Protein AF-A0A660PIP8-F1 (afdb_monomer_lite)

pLDDT: mean 70.74, std 13.25, range [42.94, 92.31]

Radius of gyration: 17.4 Å; chains: 1; bounding box: 43×24×49 Å

Foldseek 3Di:
DVVVVLVVLLVVLLVVLLVVLVVLLVVLVVVCVVVVLCVPPPPVPDDDDDPVVSVVVSVVLSVQQGVVLSVQLSVVLVPDDDLPVSLVVSVVSVVVVCVVVVVLVVCVVVPVRDPVVSVSVVVSSVVSNVVSSVSSSVSSVD

Secondary structure (DSSP, 8-state):
-HHHHHHHHHHHHHHHHHHHHHHHHHHHHHHHHHHTGGGGS-GGGS----HHHHHHHHHHHHIIIIIHHHHHHHHHHHH---HHHHHHHHHHHHHHHTTHHHHHHHHHHHS---HHHHHHHHHHHHHHHHHHHHHHHHHHH-

Sequence (142 aa):
MALVFHSSLLIACLIIAGIYLFAISLIFYLIERKMHLSSQIPQEMIENFTFSWFIINFIMEFMFFVAIPAMAFGFFYVILPLDAIRAGMAVALTALILGAIPFMMGLTMRIKFPLPFILFNLLSYLLKASGAVIIIGYLYSL

Structure (mmCIF, N/CA/C/O backbone):
data_AF-A0A660PIP8-F1
#
_entry.id   AF-A0A660PIP8-F1
#
loop_
_atom_site.group_PDB
_atom_site.id
_atom_site.type_symbol
_atom_site.label_atom_id
_atom_site.label_alt_id
_atom_site.label_comp_id
_atom_site.label_asym_id
_atom_site.label_entity_id
_atom_site.label_seq_id
_atom_site.pdbx_PDB_ins_code
_atom_site.Cartn_x
_atom_site.Cartn_y
_atom_site.Cartn_z
_atom_site.occupancy
_atom_site.B_iso_or_equiv
_atom_site.auth_seq_id
_atom_site.auth_comp_id
_atom_site.auth_asym_id
_atom_site.auth_atom_id
_atom_site.pdbx_PDB_model_num
ATOM 1 N N . MET A 1 1 ? 16.701 -8.370 -25.472 1.00 42.94 1 MET A N 1
ATOM 2 C CA . MET A 1 1 ? 17.173 -7.331 -24.525 1.00 42.94 1 MET A CA 1
ATOM 3 C C . MET A 1 1 ? 16.031 -6.581 -23.842 1.00 42.94 1 MET A C 1
ATOM 5 O O . MET A 1 1 ? 16.074 -6.491 -22.625 1.00 42.94 1 MET A O 1
ATOM 9 N N . ALA A 1 2 ? 14.986 -6.139 -24.558 1.00 45.34 2 ALA A N 1
ATOM 10 C CA . ALA A 1 2 ? 13.833 -5.443 -23.959 1.00 45.34 2 ALA A CA 1
ATOM 11 C C . ALA A 1 2 ? 13.100 -6.236 -22.848 1.00 45.34 2 ALA A C 1
ATOM 13 O O . ALA A 1 2 ? 12.718 -5.666 -21.835 1.00 45.34 2 ALA A O 1
ATOM 14 N N . LEU A 1 3 ? 12.976 -7.564 -22.988 1.00 50.50 3 LEU A N 1
ATOM 15 C CA . LEU A 1 3 ? 12.349 -8.438 -21.980 1.00 50.50 3 LEU A CA 1
ATOM 16 C C . LEU A 1 3 ? 13.137 -8.543 -20.660 1.00 50.50 3 LEU A C 1
ATOM 18 O O . LEU A 1 3 ? 12.531 -8.648 -19.600 1.00 50.50 3 LEU A O 1
ATOM 22 N N . VAL A 1 4 ? 14.474 -8.483 -20.705 1.00 53.56 4 VAL A N 1
ATOM 23 C CA . VAL A 1 4 ? 15.321 -8.597 -19.500 1.00 53.56 4 VAL A CA 1
ATOM 24 C C . VAL A 1 4 ? 15.270 -7.301 -18.686 1.00 53.56 4 VAL A C 1
ATOM 26 O O . VAL A 1 4 ? 15.094 -7.352 -17.470 1.00 53.56 4 VAL A O 1
ATOM 29 N N . PHE A 1 5 ? 15.314 -6.146 -19.363 1.00 56.47 5 PHE A N 1
ATOM 30 C CA . PHE A 1 5 ? 15.138 -4.829 -18.734 1.00 56.47 5 PHE A CA 1
ATOM 31 C C . PHE A 1 5 ? 13.767 -4.683 -18.060 1.00 56.47 5 PHE A C 1
ATOM 33 O O . PHE A 1 5 ? 13.663 -4.136 -16.963 1.00 56.47 5 PHE A O 1
ATOM 40 N N . HIS A 1 6 ? 12.722 -5.231 -18.684 1.00 64.00 6 HIS A N 1
ATOM 41 C CA . HIS A 1 6 ? 11.369 -5.225 -18.132 1.00 64.00 6 HIS A CA 1
ATOM 42 C C . HIS A 1 6 ? 11.263 -6.032 -16.833 1.00 64.00 6 HIS A C 1
ATOM 44 O O . HIS A 1 6 ? 10.724 -5.540 -15.843 1.00 64.00 6 HIS A O 1
ATOM 50 N N . SER A 1 7 ? 11.856 -7.231 -16.796 1.00 69.38 7 SER A N 1
ATOM 51 C CA . SER A 1 7 ? 11.849 -8.071 -15.593 1.00 69.38 7 SER A CA 1
ATOM 52 C C . SER A 1 7 ? 12.606 -7.448 -14.415 1.00 69.38 7 SER A C 1
ATOM 54 O O . SER A 1 7 ? 12.128 -7.516 -13.283 1.00 69.38 7 SER A O 1
ATOM 56 N N . SER A 1 8 ? 13.741 -6.785 -14.658 1.00 78.94 8 SER A N 1
ATOM 57 C CA . SER A 1 8 ? 14.488 -6.104 -13.594 1.00 78.94 8 SER A CA 1
ATOM 58 C C . SER A 1 8 ? 13.748 -4.881 -13.045 1.00 78.94 8 SER A C 1
ATOM 60 O O . SER A 1 8 ? 13.737 -4.676 -11.832 1.00 78.94 8 SER A O 1
ATOM 62 N N . LEU A 1 9 ? 13.087 -4.103 -13.913 1.00 76.19 9 LEU A N 1
ATOM 63 C CA . LEU A 1 9 ? 12.278 -2.945 -13.511 1.00 76.19 9 LEU A CA 1
ATOM 64 C C . LEU A 1 9 ? 11.050 -3.368 -12.702 1.00 76.19 9 LEU A C 1
ATOM 66 O O . LEU A 1 9 ? 10.767 -2.774 -11.665 1.00 76.19 9 LEU A O 1
ATOM 70 N N . LEU A 1 10 ? 10.363 -4.434 -13.122 1.00 79.31 10 LEU A N 1
ATOM 71 C CA . LEU A 1 10 ? 9.204 -4.964 -12.405 1.00 79.31 10 LEU A CA 1
ATOM 72 C C . LEU A 1 10 ? 9.598 -5.456 -11.004 1.00 79.31 10 LEU A C 1
ATOM 74 O O . LEU A 1 10 ? 8.929 -5.116 -10.030 1.00 79.31 10 LEU A O 1
ATOM 78 N N . ILE A 1 11 ? 10.709 -6.191 -10.874 1.00 83.62 11 ILE A N 1
ATOM 79 C CA . ILE A 1 11 ? 11.212 -6.649 -9.567 1.00 83.62 11 ILE A CA 1
ATOM 80 C C . ILE A 1 11 ? 11.578 -5.457 -8.672 1.00 83.62 11 ILE A C 1
ATOM 82 O O . ILE A 1 11 ? 11.180 -5.428 -7.507 1.00 83.62 11 ILE A O 1
ATOM 86 N N . ALA A 1 12 ? 12.279 -4.451 -9.205 1.00 83.19 12 ALA A N 1
ATOM 87 C CA . ALA A 1 12 ? 12.611 -3.240 -8.453 1.00 83.19 12 ALA A CA 1
ATOM 88 C C . ALA A 1 12 ? 11.349 -2.495 -7.986 1.00 83.19 12 ALA A C 1
ATOM 90 O O . ALA A 1 12 ? 11.269 -2.061 -6.836 1.00 83.19 12 ALA A O 1
ATOM 91 N N . CYS A 1 13 ? 10.337 -2.414 -8.850 1.00 83.19 13 CYS A N 1
ATOM 92 C CA . CYS A 1 13 ? 9.047 -1.806 -8.559 1.00 83.19 13 CYS A CA 1
ATOM 93 C C . CYS A 1 13 ? 8.317 -2.517 -7.412 1.00 83.19 13 CYS A C 1
ATOM 95 O O . CYS A 1 13 ? 7.903 -1.867 -6.450 1.00 83.19 13 CYS A O 1
ATOM 97 N N . LEU A 1 14 ? 8.246 -3.852 -7.457 1.00 86.19 14 LEU A N 1
ATOM 98 C CA . LEU A 1 14 ? 7.647 -4.664 -6.396 1.00 86.19 14 LEU A CA 1
ATOM 99 C C . LEU A 1 14 ? 8.370 -4.495 -5.056 1.00 86.19 14 LEU A C 1
ATOM 101 O O . LEU A 1 14 ? 7.716 -4.367 -4.022 1.00 86.19 14 LEU A O 1
ATOM 105 N N . ILE A 1 15 ? 9.705 -4.473 -5.062 1.00 90.00 15 ILE A N 1
ATOM 106 C CA . ILE A 1 15 ? 10.498 -4.344 -3.833 1.00 90.00 15 ILE A CA 1
ATOM 107 C C . ILE A 1 15 ? 10.313 -2.952 -3.218 1.00 90.00 15 ILE A C 1
ATOM 109 O O . ILE A 1 15 ? 9.980 -2.849 -2.039 1.00 90.00 15 ILE A O 1
ATOM 113 N N . ILE A 1 16 ? 10.484 -1.879 -3.997 1.00 89.38 16 ILE A N 1
ATOM 114 C CA . ILE A 1 16 ? 10.441 -0.504 -3.471 1.00 89.38 16 ILE A CA 1
ATOM 115 C C . ILE A 1 16 ? 9.020 -0.139 -3.019 1.00 89.38 16 ILE A C 1
ATOM 117 O O . ILE A 1 16 ? 8.838 0.354 -1.902 1.00 89.38 16 ILE A O 1
ATOM 121 N N . ALA A 1 17 ? 8.002 -0.428 -3.835 1.00 84.94 17 ALA A N 1
ATOM 122 C CA . ALA A 1 17 ? 6.613 -0.172 -3.459 1.00 84.94 17 ALA A CA 1
ATOM 123 C C . ALA A 1 17 ? 6.151 -1.090 -2.310 1.00 84.94 17 ALA A C 1
ATOM 125 O O . ALA A 1 17 ? 5.382 -0.656 -1.453 1.00 84.94 17 ALA A O 1
ATOM 126 N N . GLY A 1 18 ? 6.666 -2.322 -2.229 1.00 87.19 18 GLY A N 1
ATOM 127 C CA . GLY A 1 18 ? 6.424 -3.234 -1.110 1.00 87.19 18 GLY A CA 1
ATOM 128 C C . GLY A 1 18 ? 7.003 -2.736 0.214 1.00 87.19 18 GLY A C 1
ATOM 129 O O . GLY A 1 18 ? 6.309 -2.759 1.231 1.00 87.19 18 GLY A O 1
ATOM 130 N N . ILE A 1 19 ? 8.239 -2.226 0.207 1.00 92.31 19 ILE A N 1
ATOM 131 C CA . ILE A 1 1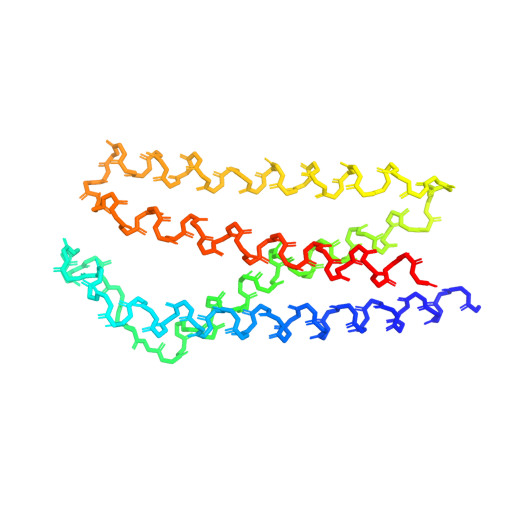9 ? 8.868 -1.616 1.391 1.00 92.31 19 ILE A CA 1
ATOM 132 C C . ILE A 1 19 ? 8.068 -0.393 1.849 1.00 92.31 19 ILE A C 1
ATOM 134 O O . ILE A 1 19 ? 7.799 -0.248 3.043 1.00 92.31 19 ILE A O 1
ATOM 138 N N . TYR A 1 20 ? 7.641 0.459 0.912 1.00 91.06 20 TYR A N 1
ATOM 139 C CA . TYR A 1 20 ? 6.778 1.600 1.217 1.00 91.06 20 TYR A CA 1
ATOM 140 C C . TYR A 1 20 ? 5.460 1.163 1.871 1.00 91.06 20 TYR A C 1
ATOM 142 O O . TYR A 1 20 ? 5.097 1.674 2.935 1.00 91.06 20 TYR A O 1
ATOM 150 N N . LEU A 1 21 ? 4.774 0.181 1.275 1.00 88.31 21 LEU A N 1
ATOM 151 C CA . LEU A 1 21 ? 3.513 -0.347 1.790 1.00 88.31 21 LEU A CA 1
ATOM 152 C C . LEU A 1 21 ? 3.684 -0.938 3.199 1.00 88.31 21 LEU A C 1
ATOM 154 O O . LEU A 1 21 ? 2.834 -0.737 4.068 1.00 88.31 21 LEU A O 1
ATOM 158 N N . PHE A 1 22 ? 4.794 -1.635 3.447 1.00 90.81 22 PHE A N 1
ATOM 159 C CA . PHE A 1 22 ? 5.100 -2.209 4.754 1.00 90.81 22 PHE A CA 1
ATOM 160 C C . PHE A 1 22 ? 5.309 -1.116 5.804 1.00 90.81 22 PHE A C 1
ATOM 162 O O . PHE A 1 22 ? 4.681 -1.143 6.865 1.00 90.81 22 PHE A O 1
ATOM 169 N N . ALA A 1 23 ? 6.139 -0.118 5.489 1.00 92.12 23 ALA A N 1
ATOM 170 C CA . ALA A 1 23 ? 6.433 0.991 6.388 1.00 92.12 23 ALA A CA 1
ATOM 171 C C . ALA A 1 23 ? 5.166 1.773 6.754 1.00 92.12 23 ALA A C 1
ATOM 173 O O . ALA A 1 23 ? 4.911 2.029 7.932 1.00 92.12 23 ALA A O 1
ATOM 174 N N . ILE A 1 24 ? 4.337 2.111 5.763 1.00 89.94 24 ILE A N 1
ATOM 175 C CA . ILE A 1 24 ? 3.123 2.883 6.019 1.00 89.94 24 ILE A CA 1
ATOM 176 C C . ILE A 1 24 ? 2.072 2.063 6.776 1.00 89.94 24 ILE A C 1
ATOM 178 O O . ILE A 1 24 ? 1.427 2.590 7.680 1.00 89.94 24 ILE A O 1
ATOM 182 N N . SER A 1 25 ? 1.949 0.763 6.494 1.00 87.50 25 SER A N 1
ATOM 183 C CA . SER A 1 25 ? 1.064 -0.137 7.247 1.00 87.50 25 SER A CA 1
ATOM 184 C C . SER A 1 25 ? 1.477 -0.247 8.711 1.00 87.50 25 SER A C 1
ATOM 186 O O . SER A 1 25 ? 0.621 -0.225 9.593 1.00 87.50 25 SER A O 1
ATOM 188 N N . LEU A 1 26 ? 2.783 -0.286 8.982 1.00 89.62 26 LEU A N 1
ATOM 189 C CA . LEU A 1 26 ? 3.314 -0.293 10.341 1.00 89.62 26 LEU A CA 1
ATOM 190 C C . LEU A 1 26 ? 3.057 1.039 11.066 1.00 89.62 26 LEU A C 1
ATOM 192 O O . LEU A 1 26 ? 2.657 1.032 12.229 1.00 89.62 26 LEU A O 1
ATOM 196 N N . ILE A 1 27 ? 3.215 2.179 10.385 1.00 91.00 27 ILE A N 1
ATOM 197 C CA . ILE A 1 27 ? 2.878 3.499 10.946 1.00 91.00 27 ILE A CA 1
ATOM 198 C C . ILE A 1 27 ? 1.390 3.568 11.306 1.00 91.00 27 ILE A C 1
ATOM 200 O O . ILE A 1 27 ? 1.050 3.952 12.425 1.00 91.00 27 ILE A O 1
ATOM 204 N N . PHE A 1 28 ? 0.504 3.165 10.392 1.00 86.25 28 PHE A N 1
ATOM 205 C CA . PHE A 1 28 ? -0.936 3.167 10.647 1.00 86.25 28 PHE A CA 1
ATOM 206 C C . PHE A 1 28 ? -1.322 2.236 11.794 1.00 86.25 28 PHE A C 1
ATOM 208 O O . PHE A 1 28 ? -2.096 2.646 12.653 1.00 86.25 28 PHE A O 1
ATOM 215 N N . TYR A 1 29 ? -0.710 1.055 11.883 1.00 84.38 29 TYR A N 1
ATOM 216 C CA . TYR A 1 29 ? -0.897 0.147 13.013 1.00 84.38 29 TYR A CA 1
ATOM 217 C C . TYR A 1 29 ? -0.526 0.799 14.358 1.00 84.38 29 TYR A C 1
ATOM 219 O O . TYR A 1 29 ? -1.268 0.707 15.339 1.00 84.38 29 TYR A O 1
ATOM 227 N N . LEU A 1 30 ? 0.605 1.511 14.416 1.00 87.81 30 LEU A N 1
ATOM 228 C CA . LEU A 1 30 ? 1.021 2.219 15.630 1.00 87.81 30 LEU A CA 1
ATOM 229 C C . LEU A 1 30 ? 0.061 3.362 15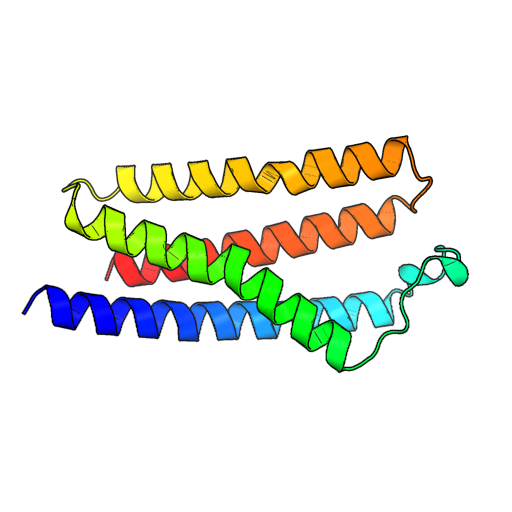.992 1.00 87.81 30 LEU A C 1
ATOM 231 O O . LEU A 1 30 ? -0.232 3.562 17.174 1.00 87.81 30 LEU A O 1
ATOM 235 N N . ILE A 1 31 ? -0.440 4.101 14.997 1.00 87.56 31 ILE A N 1
ATOM 236 C CA . ILE A 1 31 ? -1.403 5.192 15.209 1.00 87.56 31 ILE A CA 1
ATOM 237 C C . ILE A 1 31 ? -2.744 4.641 15.698 1.00 87.56 31 ILE A C 1
ATOM 239 O O . ILE A 1 31 ? -3.292 5.167 16.667 1.00 87.56 31 ILE A O 1
ATOM 243 N N . GLU A 1 32 ? -3.249 3.573 15.082 1.00 83.81 32 GLU A N 1
ATOM 244 C CA . GLU A 1 32 ? -4.501 2.923 15.476 1.00 83.81 32 GLU A CA 1
ATOM 245 C C . GLU A 1 32 ? -4.443 2.473 16.939 1.00 83.81 32 GLU A C 1
ATOM 247 O O . GLU A 1 32 ? -5.321 2.818 17.739 1.00 83.81 32 GLU A O 1
ATOM 252 N N . ARG A 1 33 ? -3.347 1.795 17.316 1.00 81.00 33 ARG A N 1
ATOM 253 C CA . ARG A 1 33 ? -3.105 1.350 18.693 1.00 81.00 33 ARG A CA 1
ATOM 254 C C . ARG A 1 33 ? -3.028 2.523 19.667 1.00 81.00 33 ARG A C 1
ATOM 256 O O . ARG A 1 33 ? -3.538 2.418 20.777 1.00 81.00 33 ARG A O 1
ATOM 263 N N . LYS A 1 34 ? -2.413 3.640 19.267 1.00 86.19 34 LYS A N 1
ATOM 264 C CA . LYS A 1 34 ? -2.280 4.837 20.111 1.00 86.19 34 LYS A CA 1
ATOM 265 C C . LYS A 1 34 ? -3.599 5.595 20.282 1.00 86.19 34 LYS A C 1
ATOM 267 O O . LYS A 1 34 ? -3.829 6.156 21.347 1.00 86.19 34 LYS A O 1
ATOM 272 N N . MET A 1 35 ? -4.453 5.627 19.259 1.00 81.81 35 MET A N 1
ATOM 273 C CA . MET A 1 35 ? -5.717 6.376 19.287 1.00 81.81 35 MET A CA 1
ATOM 274 C C . MET A 1 35 ? -6.899 5.574 19.846 1.00 81.81 35 MET A C 1
ATOM 276 O O . MET A 1 35 ? -7.987 6.127 19.977 1.00 81.81 35 MET A O 1
ATOM 280 N N . HIS A 1 36 ? -6.700 4.294 20.191 1.00 79.62 36 HIS A N 1
ATOM 281 C CA . HIS A 1 36 ? -7.730 3.419 20.769 1.00 79.62 36 HIS A CA 1
ATOM 282 C C . HIS A 1 36 ? -9.030 3.402 19.933 1.00 79.62 36 HIS A C 1
ATOM 284 O O . HIS A 1 36 ? -10.129 3.255 20.473 1.00 79.62 36 HIS A O 1
ATOM 290 N N . LEU A 1 37 ? -8.920 3.547 18.605 1.00 70.50 37 LEU A N 1
ATOM 291 C CA . LEU A 1 37 ? -10.072 3.693 17.701 1.00 70.50 37 LEU A CA 1
ATOM 292 C C . LEU A 1 37 ? -10.978 2.452 17.678 1.00 70.50 37 LEU A C 1
ATOM 294 O O . LEU A 1 37 ? -12.172 2.565 17.416 1.00 70.50 37 LEU A O 1
ATOM 298 N N . SER A 1 38 ? -10.427 1.282 18.002 1.00 68.69 38 SER A N 1
ATOM 299 C CA . SER A 1 38 ? -11.145 0.007 18.084 1.00 68.69 38 SER A CA 1
ATOM 300 C C . SER A 1 38 ? -11.928 -0.188 19.388 1.00 68.69 38 SER A C 1
ATOM 302 O O . SER A 1 38 ? -12.747 -1.098 19.469 1.00 68.69 38 SER A O 1
ATOM 304 N N . SER A 1 39 ? -11.752 0.680 20.395 1.00 68.50 39 SER A N 1
ATOM 305 C CA . SER A 1 39 ? -12.427 0.555 21.703 1.00 68.50 39 SER A CA 1
ATOM 306 C C . SER A 1 39 ? -13.953 0.699 21.643 1.00 68.50 39 SER A C 1
ATOM 308 O O . SER A 1 39 ? -14.645 0.289 22.570 1.00 68.50 39 SER A O 1
ATOM 310 N N . GLN A 1 40 ? -14.481 1.268 20.556 1.00 67.81 40 GLN A N 1
ATOM 311 C CA . GLN A 1 40 ? -15.916 1.474 20.339 1.00 67.81 40 GLN A CA 1
ATOM 312 C C . GLN A 1 40 ? -16.585 0.329 19.561 1.00 67.81 40 GLN A C 1
ATOM 314 O O . GLN A 1 40 ? -17.797 0.366 19.349 1.00 67.81 40 GLN A O 1
ATOM 319 N N . ILE A 1 41 ? -15.819 -0.670 19.110 1.00 71.06 41 ILE A N 1
ATOM 320 C CA . ILE A 1 41 ? -16.331 -1.813 18.346 1.00 71.06 41 ILE A CA 1
ATOM 321 C C . ILE A 1 41 ? -16.616 -2.971 19.327 1.00 71.06 41 ILE A C 1
ATOM 323 O O . ILE A 1 41 ? -15.797 -3.221 20.213 1.00 71.06 41 ILE A O 1
ATOM 327 N N . PRO A 1 42 ? -17.760 -3.680 19.219 1.00 71.88 42 PRO A N 1
ATOM 328 C CA . PRO A 1 42 ? -18.054 -4.832 20.073 1.00 71.88 42 PRO A CA 1
ATOM 329 C C . PRO A 1 42 ? -16.948 -5.886 19.963 1.00 71.88 42 PRO A C 1
ATOM 331 O O . PRO A 1 42 ? -16.594 -6.274 18.854 1.00 71.88 42 PRO A O 1
ATOM 334 N N . GLN A 1 43 ? -16.431 -6.380 21.093 1.00 69.00 43 GLN A N 1
ATOM 335 C CA . GLN A 1 43 ? -15.314 -7.342 21.108 1.00 69.00 43 GLN A CA 1
ATOM 336 C C . GLN A 1 43 ? -15.622 -8.639 20.345 1.00 69.00 43 GLN A C 1
ATOM 338 O O . GLN A 1 43 ? -14.719 -9.251 19.793 1.00 69.00 43 GLN A O 1
ATOM 343 N N . GLU A 1 44 ? -16.898 -9.014 20.241 1.00 68.50 44 GLU A N 1
ATOM 344 C CA . GLU A 1 44 ? -17.368 -10.173 19.470 1.00 68.50 44 GLU A CA 1
ATOM 345 C C . GLU A 1 44 ? -17.197 -10.008 17.947 1.00 68.50 44 GLU A C 1
ATOM 347 O O . GLU A 1 44 ? -17.194 -10.994 17.216 1.00 68.50 44 GLU A O 1
ATOM 352 N N . MET A 1 45 ? -17.048 -8.770 17.463 1.00 64.06 45 MET A N 1
ATOM 353 C CA . MET A 1 45 ? -16.814 -8.438 16.051 1.00 64.06 45 MET A CA 1
ATOM 354 C C . MET A 1 45 ? -15.340 -8.147 15.741 1.00 64.06 45 MET A C 1
ATOM 356 O O . MET A 1 45 ? -15.002 -7.888 14.586 1.00 64.06 45 MET A O 1
ATOM 360 N N . ILE A 1 46 ? -14.469 -8.147 16.753 1.00 65.69 46 ILE A N 1
ATOM 361 C CA . ILE A 1 46 ? -13.043 -7.868 16.591 1.00 65.69 46 ILE A CA 1
ATOM 362 C C . ILE A 1 46 ? -12.313 -9.209 16.511 1.00 65.69 46 ILE A C 1
ATOM 364 O O . ILE A 1 46 ? -12.268 -9.959 17.483 1.00 65.69 46 ILE A O 1
ATOM 368 N N . GLU A 1 47 ? -11.718 -9.516 15.357 1.00 65.12 47 GLU A N 1
ATOM 369 C CA . GLU A 1 47 ? -10.776 -10.631 15.274 1.00 65.12 47 GLU A CA 1
ATOM 370 C C . GLU A 1 47 ? -9.590 -10.384 16.211 1.00 65.12 47 GLU A C 1
ATOM 372 O O . GLU A 1 47 ? -9.045 -9.280 16.289 1.00 65.12 47 GLU A O 1
ATOM 377 N N . ASN A 1 48 ? -9.166 -11.431 16.920 1.00 69.38 48 ASN A N 1
ATOM 378 C CA . ASN A 1 48 ? -8.004 -11.348 17.792 1.00 69.38 48 ASN A CA 1
ATOM 379 C C . ASN A 1 48 ? -6.768 -10.964 16.971 1.00 69.38 48 ASN A C 1
ATOM 381 O O . ASN A 1 48 ? -6.292 -11.745 16.142 1.00 69.38 48 ASN A O 1
ATOM 385 N N . PHE A 1 49 ? -6.233 -9.772 17.246 1.00 66.88 49 PHE A N 1
ATOM 386 C CA . PHE A 1 49 ? -5.037 -9.226 16.611 1.00 66.88 49 PHE A CA 1
ATOM 387 C C . PHE A 1 49 ? -3.824 -10.127 16.872 1.00 66.88 49 PHE A C 1
ATOM 389 O O . PHE A 1 49 ? -3.096 -9.982 17.854 1.00 66.88 49 PHE A O 1
ATOM 396 N N . THR A 1 50 ? -3.613 -11.074 15.965 1.00 78.19 50 THR A N 1
ATOM 397 C CA . THR A 1 50 ? -2.486 -12.006 15.975 1.00 78.19 50 THR A CA 1
ATOM 398 C C . THR A 1 50 ? -1.482 -11.566 14.915 1.00 78.19 50 THR A C 1
ATOM 400 O O . THR A 1 50 ? -1.864 -11.013 13.886 1.00 78.19 50 THR A O 1
ATOM 403 N N . PHE A 1 51 ? -0.193 -11.846 15.111 1.00 78.88 51 PHE A N 1
ATOM 404 C CA . PHE A 1 51 ? 0.837 -11.555 14.104 1.00 78.88 51 PHE A CA 1
ATOM 405 C C . PHE A 1 51 ? 0.492 -12.137 12.716 1.00 78.88 51 PHE A C 1
ATOM 407 O O . PHE A 1 51 ? 0.708 -11.489 11.694 1.00 78.88 51 PHE A O 1
ATOM 414 N N . SER A 1 52 ? -0.142 -13.315 12.684 1.00 76.62 52 SER A N 1
ATOM 415 C CA . SER A 1 52 ? -0.659 -13.949 11.466 1.00 76.62 52 SER A CA 1
ATOM 416 C C . SER A 1 52 ? -1.667 -13.080 10.709 1.00 76.62 52 SER A C 1
ATOM 418 O O . SER A 1 52 ? -1.615 -13.023 9.485 1.00 76.62 52 SER A O 1
ATOM 420 N N . TRP A 1 53 ? -2.549 -12.368 11.417 1.00 79.38 53 TRP A N 1
ATOM 421 C CA . TRP A 1 53 ? -3.532 -11.469 10.805 1.00 79.38 53 TRP A CA 1
ATOM 422 C C . TRP A 1 53 ? -2.850 -10.295 10.098 1.00 79.38 53 TRP A C 1
ATOM 424 O O . TRP A 1 53 ? -3.177 -9.983 8.956 1.00 79.38 53 TRP A O 1
ATOM 434 N N . PHE A 1 54 ? -1.832 -9.703 10.732 1.00 80.19 54 PHE A N 1
ATOM 435 C CA . PHE A 1 54 ? -1.053 -8.620 10.128 1.00 80.19 54 PHE A CA 1
ATOM 436 C C . PHE A 1 54 ? -0.344 -9.073 8.845 1.00 80.19 54 PHE A C 1
ATOM 438 O O . PHE A 1 54 ? -0.386 -8.362 7.842 1.00 80.19 54 PHE A O 1
ATOM 445 N N . ILE A 1 55 ? 0.262 -10.268 8.850 1.00 83.19 55 ILE A N 1
ATOM 446 C CA . ILE A 1 55 ? 0.905 -10.832 7.653 1.00 83.19 55 ILE A CA 1
ATOM 447 C C . ILE A 1 55 ? -0.116 -11.042 6.533 1.00 83.19 55 ILE A C 1
ATOM 449 O O . ILE A 1 55 ? 0.141 -10.644 5.399 1.00 83.19 55 ILE A O 1
ATOM 453 N N . ILE A 1 56 ? -1.268 -11.647 6.833 1.00 81.38 56 ILE A N 1
ATOM 454 C CA . ILE A 1 56 ? -2.315 -11.903 5.835 1.00 81.38 56 ILE A CA 1
ATOM 455 C C . ILE A 1 56 ? -2.821 -10.584 5.246 1.00 81.38 56 ILE A C 1
ATOM 457 O O . ILE A 1 56 ? -2.900 -10.456 4.023 1.00 81.38 56 ILE A O 1
ATOM 461 N N . ASN A 1 57 ? -3.095 -9.586 6.090 1.00 80.94 57 ASN A N 1
ATOM 462 C CA . ASN A 1 57 ? -3.536 -8.276 5.625 1.00 80.94 57 ASN A CA 1
ATOM 463 C C . ASN A 1 57 ? -2.468 -7.604 4.750 1.00 80.94 57 ASN A C 1
ATOM 465 O O . ASN A 1 57 ? -2.782 -7.094 3.678 1.00 80.94 57 ASN A O 1
ATOM 469 N N . PHE A 1 58 ? -1.193 -7.676 5.143 1.00 84.38 58 PHE A N 1
ATOM 470 C CA . PHE A 1 58 ? -0.095 -7.150 4.335 1.00 84.38 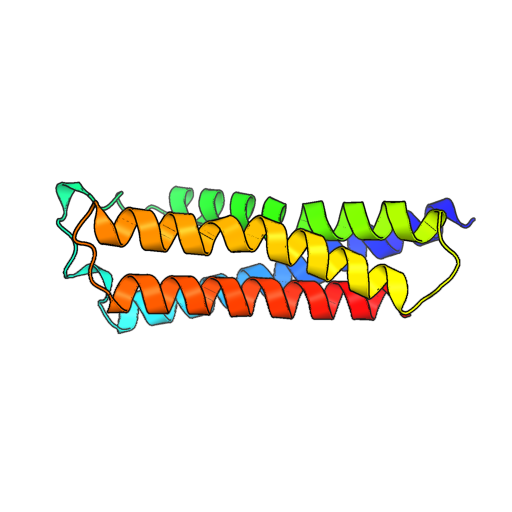58 PHE A CA 1
ATOM 471 C C . PHE A 1 58 ? 0.016 -7.843 2.970 1.00 84.38 58 PHE A C 1
ATOM 473 O O . PHE A 1 58 ? 0.181 -7.162 1.962 1.00 84.38 58 PHE A O 1
ATOM 480 N N . ILE A 1 59 ? -0.107 -9.174 2.908 1.00 85.12 59 ILE A N 1
ATOM 481 C CA . ILE A 1 59 ? -0.078 -9.924 1.640 1.00 85.12 59 ILE A CA 1
ATOM 482 C C . ILE A 1 59 ? -1.221 -9.472 0.726 1.00 85.12 59 ILE A C 1
ATOM 484 O O . ILE A 1 59 ? -0.994 -9.218 -0.458 1.00 85.12 59 ILE A O 1
ATOM 488 N N . MET A 1 60 ? -2.431 -9.335 1.271 1.00 81.50 60 MET A N 1
ATOM 489 C CA . MET A 1 60 ? -3.596 -8.872 0.515 1.00 81.50 60 MET A CA 1
ATOM 490 C C . MET A 1 60 ? -3.383 -7.452 -0.012 1.00 81.50 60 MET A C 1
ATOM 492 O O . MET A 1 60 ? -3.507 -7.208 -1.212 1.00 81.50 60 MET A O 1
ATOM 496 N N . GLU A 1 61 ? -2.990 -6.522 0.853 1.00 81.25 61 GLU A N 1
ATOM 497 C CA . GLU A 1 61 ? -2.706 -5.142 0.461 1.00 81.25 61 GLU A CA 1
ATOM 498 C C . GLU A 1 61 ? -1.575 -5.060 -0.574 1.00 81.25 61 GLU A C 1
ATOM 500 O O . GLU A 1 61 ? -1.675 -4.299 -1.535 1.00 81.25 61 GLU A O 1
ATOM 505 N N . PHE A 1 62 ? -0.529 -5.875 -0.437 1.00 82.44 62 PHE A N 1
ATOM 506 C CA . PHE A 1 62 ? 0.559 -5.956 -1.407 1.00 82.44 62 PHE A CA 1
ATOM 507 C C . PHE A 1 62 ? 0.067 -6.437 -2.773 1.00 82.44 62 PHE A C 1
ATOM 509 O O . PHE A 1 62 ? 0.425 -5.853 -3.797 1.00 82.44 62 PHE A O 1
ATOM 516 N N . MET A 1 63 ? -0.795 -7.454 -2.812 1.00 80.69 63 MET A N 1
ATOM 517 C CA . MET A 1 63 ? -1.384 -7.926 -4.065 1.00 80.69 63 MET A CA 1
ATOM 518 C C . MET A 1 63 ? -2.204 -6.824 -4.750 1.00 80.69 63 MET A C 1
ATOM 520 O O . MET A 1 63 ? -2.019 -6.578 -5.944 1.00 80.69 63 MET A O 1
ATOM 524 N N . PHE A 1 64 ? -3.066 -6.133 -3.996 1.00 77.38 64 PHE A N 1
ATOM 525 C CA . PHE A 1 64 ? -4.005 -5.146 -4.540 1.00 77.38 64 PHE A CA 1
ATOM 526 C C . PHE A 1 64 ? -3.375 -3.793 -4.883 1.00 77.38 64 PHE A C 1
ATOM 528 O O . PHE A 1 64 ? -3.705 -3.224 -5.923 1.00 77.38 64 PHE A O 1
ATOM 535 N N . PHE A 1 65 ? -2.483 -3.270 -4.042 1.00 75.00 65 PHE A N 1
ATOM 536 C CA . PHE A 1 65 ? -1.918 -1.929 -4.220 1.00 75.00 65 PHE A CA 1
ATOM 537 C C . PHE A 1 65 ? -0.580 -1.918 -4.959 1.00 75.00 65 PHE A C 1
ATOM 539 O O . PHE A 1 65 ? -0.208 -0.881 -5.502 1.00 75.00 65 PHE A O 1
ATOM 546 N N . VAL A 1 66 ? 0.141 -3.043 -4.997 1.00 79.25 66 VAL A N 1
ATOM 547 C CA . VAL A 1 66 ? 1.490 -3.101 -5.579 1.00 79.25 66 VAL A CA 1
ATOM 548 C C . VAL A 1 66 ? 1.564 -4.096 -6.732 1.00 79.25 66 VAL A C 1
ATOM 550 O O . VAL A 1 66 ? 1.861 -3.695 -7.855 1.00 79.25 66 VAL A O 1
ATOM 553 N N . ALA A 1 67 ? 1.263 -5.376 -6.499 1.00 78.25 67 ALA A N 1
ATOM 554 C CA . ALA A 1 67 ? 1.516 -6.424 -7.488 1.00 78.25 67 ALA A CA 1
ATOM 555 C C . ALA A 1 67 ? 0.634 -6.299 -8.738 1.00 78.25 67 ALA A C 1
ATOM 557 O O . ALA A 1 67 ? 1.158 -6.272 -9.852 1.00 78.25 67 ALA A O 1
ATOM 558 N N . ILE A 1 68 ? -0.689 -6.188 -8.569 1.00 77.31 68 ILE A N 1
ATOM 559 C CA . ILE A 1 68 ? -1.624 -6.055 -9.696 1.00 77.31 68 ILE A CA 1
ATOM 560 C C . ILE A 1 68 ? -1.348 -4.764 -10.489 1.00 77.31 68 ILE A C 1
ATOM 562 O O . ILE A 1 68 ? -1.187 -4.860 -11.710 1.00 77.31 68 ILE A O 1
ATOM 566 N N . PRO A 1 69 ? -1.215 -3.576 -9.857 1.00 73.62 69 PRO A N 1
ATOM 567 C CA . PRO A 1 69 ? -0.879 -2.352 -10.580 1.00 73.62 69 PRO A CA 1
ATOM 568 C C . PRO A 1 69 ? 0.468 -2.424 -11.304 1.00 73.62 69 PRO A C 1
ATOM 570 O O . PRO A 1 69 ? 0.539 -2.025 -12.464 1.00 73.62 69 PRO A O 1
ATOM 573 N N . ALA A 1 70 ? 1.515 -2.974 -10.679 1.00 75.44 70 ALA A N 1
ATOM 574 C CA . ALA A 1 70 ? 2.831 -3.109 -11.307 1.00 75.44 70 ALA A CA 1
ATOM 575 C C . ALA A 1 70 ? 2.808 -4.067 -12.512 1.00 75.44 70 ALA A C 1
ATOM 577 O O . ALA A 1 70 ? 3.377 -3.753 -13.557 1.00 75.44 70 ALA A O 1
ATOM 578 N N . MET A 1 71 ? 2.111 -5.206 -12.412 1.00 74.38 71 MET A N 1
ATOM 579 C CA . MET A 1 71 ? 1.946 -6.137 -13.536 1.00 74.38 71 MET A CA 1
ATOM 580 C C . MET A 1 71 ? 1.139 -5.517 -14.681 1.00 74.38 71 MET A C 1
ATOM 582 O O . MET A 1 71 ? 1.523 -5.656 -15.844 1.00 74.38 71 MET A O 1
ATOM 586 N N . ALA A 1 72 ? 0.055 -4.801 -14.363 1.00 71.50 72 ALA A N 1
ATOM 587 C CA . ALA A 1 72 ? -0.743 -4.087 -15.355 1.00 71.50 72 ALA A CA 1
ATOM 588 C C . ALA A 1 72 ? 0.103 -3.026 -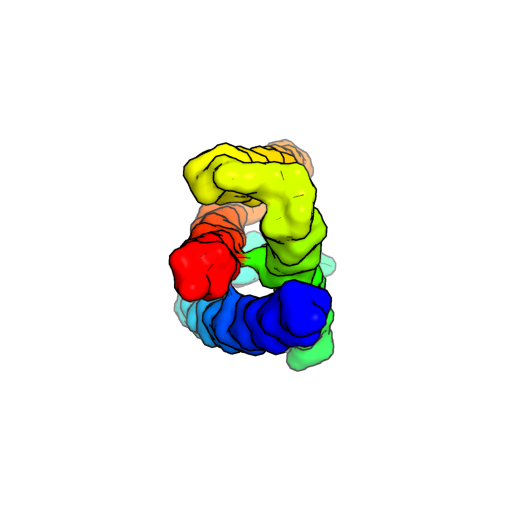16.074 1.00 71.50 72 ALA A C 1
ATOM 590 O O . ALA A 1 72 ? 0.148 -3.007 -17.305 1.00 71.50 72 ALA A O 1
ATOM 591 N N . PHE A 1 73 ? 0.842 -2.203 -15.324 1.00 68.56 73 PHE A N 1
ATOM 592 C CA . PHE A 1 73 ? 1.783 -1.234 -15.888 1.00 68.56 73 PHE A CA 1
ATOM 593 C C . PHE A 1 73 ? 2.815 -1.899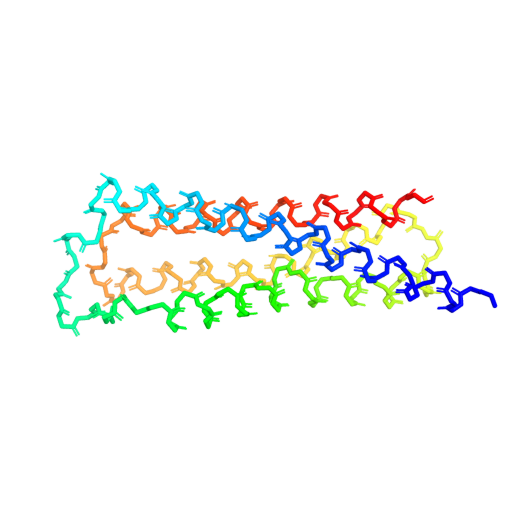 -16.788 1.00 68.56 73 PHE A C 1
ATOM 595 O O . PHE A 1 73 ? 3.008 -1.455 -17.917 1.00 68.56 73 PHE A O 1
ATOM 602 N N . GLY A 1 74 ? 3.427 -2.990 -16.328 1.00 66.56 74 GLY A N 1
ATOM 603 C CA . GLY A 1 74 ? 4.390 -3.747 -17.110 1.00 66.56 74 GLY A CA 1
ATOM 604 C C . GLY A 1 74 ? 3.810 -4.227 -18.442 1.00 66.56 74 GLY A C 1
ATOM 605 O O . GLY A 1 74 ? 4.436 -4.032 -19.483 1.00 66.56 74 GLY A O 1
ATOM 606 N N . PHE A 1 75 ? 2.610 -4.803 -18.440 1.00 67.62 75 PHE A N 1
ATOM 607 C CA . PHE A 1 75 ? 1.961 -5.282 -19.661 1.00 67.62 75 PHE A CA 1
ATOM 608 C C . PHE A 1 75 ? 1.662 -4.139 -20.641 1.00 67.62 75 PHE A C 1
ATOM 610 O O . PHE A 1 75 ? 2.030 -4.199 -21.817 1.00 67.62 75 PHE A O 1
ATOM 617 N N . PHE A 1 76 ? 1.063 -3.050 -20.152 1.00 65.06 76 PHE A N 1
ATOM 618 C CA . PHE A 1 76 ? 0.734 -1.904 -20.997 1.00 65.06 76 PHE A CA 1
ATOM 619 C C . PHE A 1 76 ? 1.971 -1.139 -21.458 1.00 65.06 76 PHE A C 1
ATOM 621 O O . PHE A 1 76 ? 1.914 -0.562 -22.547 1.00 65.06 76 PHE A O 1
ATOM 628 N N . TYR A 1 77 ? 3.087 -1.192 -20.714 1.00 62.31 77 TYR A N 1
ATOM 629 C CA . TYR A 1 77 ? 4.382 -0.607 -21.081 1.00 62.31 77 TYR A CA 1
ATOM 630 C C . TYR A 1 77 ? 4.987 -1.207 -22.368 1.00 62.31 77 TYR A C 1
ATOM 632 O O . TYR A 1 77 ? 5.754 -0.552 -23.077 1.00 62.31 77 TYR A O 1
ATOM 640 N N . VAL A 1 78 ? 4.565 -2.406 -22.764 1.00 60.34 78 VAL A N 1
ATOM 641 C CA . VAL A 1 78 ? 5.029 -3.046 -24.006 1.00 60.34 78 VAL A CA 1
ATOM 642 C C . VAL A 1 78 ? 4.175 -2.654 -25.227 1.00 60.34 78 VAL A C 1
ATOM 644 O O . VAL A 1 78 ? 4.665 -2.698 -26.349 1.00 60.34 78 VAL A O 1
ATOM 647 N N . ILE A 1 79 ? 2.919 -2.224 -25.033 1.00 58.72 79 ILE A N 1
ATOM 648 C CA . ILE A 1 79 ? 1.901 -2.184 -26.108 1.00 58.72 79 ILE A CA 1
ATOM 649 C C . ILE A 1 79 ? 1.588 -0.770 -26.669 1.00 58.72 79 ILE A C 1
ATOM 651 O O . ILE A 1 79 ? 1.112 -0.655 -27.792 1.00 58.72 79 ILE A O 1
ATOM 655 N N . LEU A 1 80 ? 1.842 0.323 -25.937 1.00 56.06 80 LEU A N 1
ATOM 656 C CA . LEU A 1 80 ? 1.294 1.674 -26.203 1.00 56.06 80 LEU A CA 1
ATOM 657 C C . LEU A 1 80 ? 2.330 2.828 -26.128 1.00 56.06 80 LEU A C 1
ATOM 659 O O . LEU A 1 80 ? 2.694 3.245 -25.042 1.00 56.06 80 LEU A O 1
ATOM 663 N N . PRO A 1 81 ? 2.741 3.472 -27.225 1.00 55.44 81 PRO A N 1
ATOM 664 C CA . PRO A 1 81 ? 3.911 4.367 -27.251 1.00 55.44 81 PRO A CA 1
ATOM 665 C C . PRO A 1 81 ? 3.712 5.795 -26.675 1.00 55.44 81 PRO A C 1
ATOM 667 O O . PRO A 1 81 ? 4.488 6.682 -27.009 1.00 55.44 81 PRO A O 1
ATOM 670 N N . LEU A 1 82 ? 2.686 6.059 -25.850 1.00 56.97 82 LEU A N 1
ATOM 671 C CA . LEU A 1 82 ? 2.388 7.400 -25.305 1.00 56.97 82 LEU A CA 1
ATOM 672 C C . LEU A 1 82 ? 2.486 7.435 -23.772 1.00 56.97 82 LEU A C 1
ATOM 674 O O . LEU A 1 82 ? 1.701 6.791 -23.068 1.00 56.97 82 LEU A O 1
ATOM 678 N N . ASP A 1 83 ? 3.406 8.255 -23.263 1.00 57.50 83 ASP A N 1
ATOM 679 C CA . ASP A 1 83 ? 3.841 8.241 -21.858 1.00 57.50 83 ASP A CA 1
ATOM 680 C C . ASP A 1 83 ? 2.783 8.753 -20.862 1.00 57.50 83 ASP A C 1
ATOM 682 O O . ASP A 1 83 ? 2.656 8.231 -19.755 1.00 57.50 83 ASP A O 1
ATOM 686 N N . ALA A 1 84 ? 1.934 9.706 -21.261 1.00 49.78 84 ALA A N 1
ATOM 687 C CA . ALA A 1 84 ? 0.917 10.305 -20.384 1.00 49.78 84 ALA A CA 1
ATOM 688 C C . ALA A 1 84 ? -0.396 9.494 -20.278 1.00 49.78 84 ALA A C 1
ATOM 690 O O . ALA A 1 84 ? -1.132 9.607 -19.298 1.00 49.78 84 ALA A O 1
ATOM 691 N N . ILE A 1 85 ? -0.704 8.644 -21.263 1.00 48.69 85 ILE A N 1
ATOM 692 C CA . ILE A 1 85 ? -1.984 7.907 -21.337 1.00 48.69 85 ILE A CA 1
ATOM 693 C C . ILE A 1 85 ? -1.915 6.583 -20.546 1.00 48.69 85 ILE A C 1
ATOM 695 O O . ILE A 1 85 ? -2.928 6.102 -20.035 1.00 48.69 85 ILE A O 1
ATOM 699 N N . ARG A 1 86 ? -0.707 6.041 -20.330 1.00 51.75 86 ARG A N 1
ATOM 700 C CA . ARG A 1 86 ? -0.446 4.880 -19.453 1.00 51.75 86 ARG A CA 1
ATOM 701 C C . ARG A 1 86 ? -0.623 5.193 -17.966 1.00 51.75 86 ARG A C 1
ATOM 703 O O . ARG A 1 86 ? -1.232 4.400 -17.252 1.00 51.75 86 ARG A O 1
ATOM 710 N N . ALA A 1 87 ? -0.187 6.372 -17.521 1.00 51.59 87 ALA A N 1
ATOM 711 C CA . ALA A 1 87 ? -0.504 6.885 -16.187 1.00 51.59 87 ALA A CA 1
ATOM 712 C C . ALA A 1 87 ? -2.028 7.079 -15.998 1.00 51.59 87 ALA A C 1
ATOM 714 O O . ALA A 1 87 ? -2.563 6.809 -14.923 1.00 51.59 87 ALA A O 1
ATOM 715 N N . GLY A 1 88 ? -2.743 7.454 -17.070 1.00 45.09 88 GLY A N 1
ATOM 716 C CA . GLY A 1 88 ? -4.201 7.634 -17.102 1.00 45.09 88 GLY A CA 1
ATOM 717 C C . GLY A 1 88 ? -5.034 6.352 -16.942 1.00 45.09 88 GLY A C 1
ATOM 718 O O . GLY A 1 88 ? -6.087 6.392 -16.309 1.00 45.09 88 GLY A O 1
ATOM 719 N N . MET A 1 89 ? -4.571 5.191 -17.424 1.00 51.16 89 MET A N 1
ATOM 720 C CA . MET A 1 89 ? -5.269 3.910 -17.187 1.00 51.16 89 MET A CA 1
ATOM 721 C C . MET A 1 89 ? -4.982 3.304 -15.806 1.00 51.16 89 MET A C 1
ATOM 723 O O . MET A 1 89 ? -5.821 2.604 -15.241 1.00 51.16 89 MET A O 1
ATOM 727 N N . ALA A 1 90 ? -3.826 3.607 -15.222 1.00 46.69 90 ALA A N 1
ATOM 728 C CA . ALA A 1 90 ? -3.476 3.174 -13.875 1.00 46.69 90 ALA A CA 1
ATOM 729 C C . ALA A 1 90 ? -4.327 3.846 -12.792 1.00 46.69 90 ALA A C 1
ATOM 731 O O . ALA A 1 90 ? -4.754 3.199 -11.836 1.00 46.69 90 ALA A O 1
ATOM 732 N N . VAL A 1 91 ? -4.674 5.118 -12.988 1.00 52.53 91 VAL A N 1
ATOM 733 C CA . VAL A 1 91 ? -5.700 5.802 -12.191 1.00 52.53 91 VAL A CA 1
ATOM 734 C C . VAL A 1 91 ? -7.091 5.182 -12.419 1.00 52.53 91 VAL A C 1
ATOM 736 O O . VAL A 1 91 ? -7.852 5.047 -11.465 1.00 52.53 91 VAL A O 1
ATOM 739 N N . ALA A 1 92 ? -7.415 4.714 -13.631 1.00 49.16 92 ALA A N 1
ATOM 740 C CA . ALA A 1 92 ? -8.709 4.089 -13.943 1.00 49.16 92 ALA A CA 1
ATOM 741 C C . ALA A 1 92 ? -8.938 2.719 -13.252 1.00 49.16 92 ALA A C 1
ATOM 743 O O . ALA A 1 92 ? -10.070 2.409 -12.888 1.00 49.16 92 ALA A O 1
ATOM 744 N N . LEU A 1 93 ? -7.886 1.933 -12.973 1.00 51.31 93 LEU A N 1
ATOM 745 C CA . LEU A 1 93 ? -7.950 0.747 -12.090 1.00 51.31 93 LEU A CA 1
ATOM 746 C C . LEU A 1 93 ? -7.966 1.122 -10.597 1.00 51.31 93 LEU A C 1
ATOM 748 O O . LEU A 1 93 ? -8.674 0.501 -9.803 1.00 51.31 93 LEU A O 1
ATOM 752 N N . THR A 1 94 ? -7.261 2.192 -10.226 1.00 50.38 94 THR A N 1
ATOM 753 C CA . THR A 1 94 ? -7.302 2.782 -8.874 1.00 50.38 94 THR A CA 1
ATOM 754 C C . THR A 1 94 ? -8.726 3.271 -8.522 1.00 50.38 94 THR A C 1
ATOM 756 O O . THR A 1 94 ? -9.171 3.137 -7.383 1.00 50.38 94 THR A O 1
ATOM 759 N N . ALA A 1 95 ? -9.487 3.739 -9.523 1.00 49.62 95 ALA A N 1
ATOM 760 C CA . ALA A 1 95 ? -10.901 4.132 -9.465 1.00 49.62 95 ALA A CA 1
ATOM 761 C C . ALA A 1 95 ? -11.908 2.957 -9.443 1.00 49.62 95 ALA A C 1
ATOM 763 O O . ALA A 1 95 ? -13.042 3.131 -9.001 1.00 49.62 95 ALA A O 1
ATOM 764 N N . LEU A 1 96 ? -11.501 1.752 -9.854 1.00 49.62 96 LEU A N 1
ATOM 765 C CA . LEU A 1 96 ? -12.305 0.529 -9.712 1.00 49.62 96 LEU A CA 1
ATOM 766 C C . LEU A 1 96 ? -12.204 -0.035 -8.277 1.00 49.62 96 LEU A C 1
ATOM 768 O O . LEU A 1 96 ? -13.188 -0.496 -7.703 1.00 49.62 96 LEU A O 1
ATOM 772 N N . ILE A 1 97 ? -11.019 0.083 -7.666 1.00 49.09 97 ILE A N 1
ATOM 773 C CA . ILE A 1 97 ? -10.718 -0.266 -6.263 1.00 49.09 97 ILE A CA 1
ATOM 774 C C . ILE A 1 97 ? -11.285 0.768 -5.279 1.00 49.09 97 ILE A C 1
ATOM 776 O O . ILE A 1 97 ? -11.613 0.427 -4.144 1.00 49.09 97 ILE A O 1
ATOM 780 N N . LEU A 1 98 ? -11.542 1.999 -5.730 1.00 45.34 98 LEU A N 1
ATOM 781 C CA . LEU A 1 98 ? -12.442 2.937 -5.054 1.00 45.34 98 LEU A CA 1
ATOM 782 C C . LEU A 1 98 ? -13.831 2.331 -4.776 1.00 45.34 98 LEU A C 1
ATOM 784 O O . LEU A 1 98 ? -14.521 2.889 -3.941 1.00 45.34 98 LEU A O 1
ATOM 788 N N . GLY A 1 99 ? -14.200 1.171 -5.345 1.00 50.78 99 GLY A N 1
ATOM 789 C CA . GLY A 1 99 ? -15.300 0.294 -4.909 1.00 50.78 99 GLY A CA 1
ATOM 790 C C . GLY A 1 99 ? -15.214 -0.214 -3.455 1.00 50.78 99 GLY A C 1
ATOM 791 O O . GLY A 1 99 ? -16.246 -0.525 -2.858 1.00 50.78 99 GLY A O 1
ATOM 792 N N . ALA A 1 100 ? -14.034 -0.193 -2.827 1.00 56.66 100 ALA A N 1
ATOM 793 C CA . ALA A 1 100 ? -13.868 -0.401 -1.387 1.00 56.66 100 ALA A CA 1
ATOM 794 C C . ALA A 1 100 ? -14.493 0.738 -0.557 1.00 56.66 100 ALA A C 1
ATOM 796 O O . ALA A 1 100 ? -14.930 0.503 0.568 1.00 56.66 100 ALA A O 1
ATOM 797 N N . ILE A 1 101 ? -14.600 1.955 -1.109 1.00 53.97 101 ILE A N 1
ATOM 798 C CA . ILE A 1 101 ? -15.212 3.105 -0.428 1.00 53.97 101 ILE A CA 1
ATOM 799 C C . ILE A 1 101 ? -16.750 2.986 -0.379 1.00 53.97 101 ILE A C 1
ATOM 801 O O . ILE A 1 101 ? -17.283 3.075 0.724 1.00 53.97 101 ILE A O 1
ATOM 805 N N . PRO A 1 102 ? -17.488 2.695 -1.477 1.00 53.53 102 PRO A N 1
ATOM 806 C CA . PRO A 1 102 ? -18.898 2.314 -1.441 1.00 53.53 102 PRO A CA 1
ATOM 807 C C . PRO A 1 102 ? -19.162 1.063 -0.609 1.00 53.53 102 PRO A C 1
ATOM 809 O O . PRO A 1 102 ? -20.198 0.991 0.040 1.00 53.53 102 PRO A O 1
ATOM 812 N N . PHE A 1 103 ? -18.245 0.089 -0.598 1.00 54.94 103 PHE A N 1
ATOM 813 C CA . PHE A 1 103 ? -18.378 -1.099 0.246 1.00 54.94 103 PHE A CA 1
ATOM 814 C C . PHE A 1 103 ? -18.280 -0.743 1.737 1.00 54.94 103 PHE A C 1
ATOM 816 O O . PHE A 1 103 ? -19.163 -1.108 2.509 1.00 54.94 103 PHE A O 1
ATOM 823 N N . MET A 1 104 ? -17.283 0.055 2.132 1.00 56.72 104 MET A N 1
ATOM 824 C CA . MET A 1 104 ? -17.132 0.577 3.497 1.00 56.72 104 MET A CA 1
ATOM 825 C C . MET A 1 104 ? -18.292 1.505 3.895 1.00 56.72 104 MET A C 1
ATOM 827 O O . MET A 1 104 ? -18.826 1.373 4.994 1.00 56.72 104 MET A O 1
ATOM 831 N N . MET A 1 105 ? -18.747 2.391 3.001 1.00 54.50 105 MET A N 1
ATOM 832 C CA . MET A 1 105 ? -19.912 3.262 3.224 1.00 54.50 105 MET A CA 1
ATOM 833 C C . MET A 1 105 ? -21.234 2.474 3.298 1.00 54.50 105 MET A C 1
ATOM 835 O O . MET A 1 105 ? -22.112 2.768 4.113 1.00 54.50 105 MET A O 1
ATOM 839 N N . GLY A 1 106 ? -21.389 1.439 2.474 1.00 52.47 106 GLY A N 1
ATOM 840 C CA . GLY A 1 106 ? -22.538 0.533 2.502 1.00 52.47 106 GLY A CA 1
ATOM 841 C C . GLY A 1 106 ? -22.573 -0.293 3.786 1.00 52.47 106 GLY A C 1
ATOM 842 O O . GLY A 1 106 ? -23.637 -0.456 4.388 1.00 52.47 106 GLY A O 1
ATOM 843 N N . LEU A 1 107 ? -21.403 -0.734 4.254 1.00 53.66 107 LEU A N 1
ATOM 844 C CA . LEU A 1 107 ? -21.236 -1.362 5.559 1.00 53.66 107 LEU A CA 1
ATOM 845 C C . LEU A 1 107 ? -21.561 -0.393 6.694 1.00 53.66 107 LEU A C 1
ATOM 847 O O . LEU A 1 107 ? -22.253 -0.818 7.602 1.00 53.66 107 LEU A O 1
ATOM 851 N N . THR A 1 108 ? -21.194 0.892 6.639 1.00 58.47 108 THR A N 1
ATOM 852 C CA . THR A 1 108 ? -21.584 1.857 7.693 1.00 58.47 108 THR A CA 1
ATOM 853 C C . THR A 1 108 ? -23.076 2.133 7.769 1.00 58.47 108 THR A C 1
ATOM 855 O O . THR A 1 108 ? -23.604 2.382 8.850 1.00 58.47 108 THR A O 1
ATOM 858 N N . MET A 1 109 ? -23.770 2.097 6.629 1.00 52.72 109 MET A N 1
ATOM 859 C CA . MET A 1 109 ? -25.220 2.304 6.590 1.00 52.72 109 MET A CA 1
ATOM 860 C C . MET A 1 109 ? -25.984 1.080 7.118 1.00 52.72 109 MET A C 1
ATOM 862 O O . MET A 1 109 ? -27.112 1.220 7.586 1.00 52.72 109 MET A O 1
ATOM 866 N N . ARG A 1 110 ? -25.390 -0.122 7.046 1.00 54.88 110 ARG A N 1
ATOM 867 C CA . ARG A 1 110 ? -26.021 -1.386 7.478 1.00 54.88 110 ARG A CA 1
ATOM 868 C C . ARG A 1 110 ? -25.538 -1.891 8.837 1.00 54.88 110 ARG A C 1
ATOM 870 O O . ARG A 1 110 ? -26.299 -2.524 9.560 1.00 54.88 110 ARG A O 1
ATOM 877 N N . ILE A 1 111 ? -24.291 -1.613 9.184 1.00 55.72 111 ILE A N 1
ATOM 878 C CA . ILE A 1 111 ? -23.599 -2.027 10.399 1.00 55.72 111 ILE A CA 1
ATOM 879 C C . ILE A 1 111 ? -23.134 -0.733 11.062 1.00 55.72 111 ILE A C 1
ATOM 881 O O . ILE A 1 111 ? -22.407 0.043 10.451 1.00 55.72 111 ILE A O 1
ATOM 885 N N . LYS A 1 112 ? -23.600 -0.465 12.287 1.00 60.28 112 LYS A N 1
ATOM 886 C CA . LYS A 1 112 ? -23.338 0.770 13.052 1.00 60.28 112 LYS A CA 1
ATOM 887 C C . LYS A 1 112 ? -21.865 0.881 13.485 1.00 60.28 112 LYS A C 1
ATOM 889 O O . LYS A 1 112 ? -21.568 0.938 14.674 1.00 60.28 112 LYS A O 1
ATOM 894 N N . PHE A 1 113 ? -20.934 0.862 12.542 1.00 64.25 113 PHE A N 1
ATOM 895 C CA . PHE A 1 113 ? -19.522 1.042 12.825 1.00 64.25 113 PHE A CA 1
ATOM 896 C C . PHE A 1 113 ? -19.225 2.512 13.156 1.00 64.25 113 PHE A C 1
ATOM 898 O O . PHE A 1 113 ? -19.840 3.417 12.583 1.00 64.25 113 PHE A O 1
ATOM 905 N N . PRO A 1 114 ? -18.273 2.773 14.067 1.00 73.06 114 PRO A N 1
ATOM 906 C CA . PRO A 1 114 ? -17.916 4.126 14.460 1.00 73.06 114 PRO A CA 1
ATOM 907 C C . PRO A 1 114 ? -17.274 4.871 13.282 1.00 73.06 114 PRO A C 1
ATOM 909 O O . PRO A 1 114 ? -16.222 4.480 12.778 1.00 73.06 114 PRO A O 1
ATOM 912 N N . LEU A 1 115 ? -17.887 5.983 12.866 1.00 74.12 115 LEU A N 1
ATOM 913 C CA . LEU A 1 115 ? -17.427 6.829 11.755 1.00 74.12 115 LEU A CA 1
ATOM 914 C C . LEU A 1 115 ? -15.919 7.182 11.803 1.00 74.12 115 LEU A C 1
ATOM 916 O O . LEU A 1 115 ? -15.280 7.130 10.749 1.00 74.12 115 LEU A O 1
ATOM 920 N N . PRO A 1 116 ? -15.309 7.479 12.974 1.00 76.69 116 PRO A N 1
ATOM 921 C CA . PRO A 1 116 ? -13.874 7.761 13.059 1.00 76.69 116 PRO A CA 1
ATOM 922 C C . PRO A 1 116 ? -12.986 6.604 12.584 1.00 76.69 116 PRO A C 1
ATOM 924 O O . PRO A 1 116 ? -11.954 6.845 11.962 1.00 76.69 116 PRO A O 1
ATOM 927 N N . PHE A 1 117 ? -13.395 5.355 12.830 1.00 75.88 117 PHE A N 1
ATOM 928 C CA . PHE A 1 117 ? -12.649 4.167 12.412 1.00 75.88 117 PHE A CA 1
ATOM 929 C C . PHE A 1 117 ? -12.674 3.993 10.888 1.00 75.88 117 PHE A C 1
ATOM 931 O O . PHE A 1 117 ? -11.643 3.735 10.270 1.00 75.88 117 PHE A O 1
ATOM 938 N N . ILE A 1 118 ? -13.829 4.224 10.253 1.00 75.25 118 ILE A N 1
ATOM 939 C CA . ILE A 1 118 ? -13.934 4.189 8.787 1.00 75.25 118 ILE A CA 1
ATOM 940 C C . ILE A 1 118 ? -13.100 5.287 8.146 1.00 75.25 118 ILE A C 1
ATOM 942 O O . ILE A 1 118 ? -12.360 5.006 7.208 1.00 75.25 118 ILE A O 1
ATOM 946 N N . LEU A 1 119 ? -13.193 6.523 8.642 1.00 77.06 119 LEU A N 1
ATOM 947 C CA . LEU A 1 119 ? -12.422 7.639 8.090 1.00 77.06 119 LEU A CA 1
ATOM 948 C C . LEU A 1 119 ? -10.915 7.387 8.196 1.00 77.06 119 LEU A C 1
ATOM 950 O O . LEU A 1 119 ? -10.184 7.651 7.243 1.00 77.06 119 LEU A O 1
ATOM 954 N N . PHE A 1 120 ? -10.465 6.825 9.318 1.00 82.19 120 PHE A N 1
ATOM 955 C CA . PHE A 1 120 ? -9.077 6.422 9.505 1.00 82.19 120 PHE A CA 1
ATOM 956 C C . PHE A 1 120 ? -8.638 5.354 8.491 1.00 82.19 120 PHE A C 1
ATOM 958 O O . PHE A 1 120 ? -7.615 5.527 7.827 1.00 82.19 120 PHE A O 1
ATOM 965 N N . ASN A 1 121 ? -9.434 4.297 8.303 1.00 77.00 121 ASN A N 1
ATOM 966 C CA . ASN A 1 121 ? -9.128 3.238 7.335 1.00 77.00 121 ASN A CA 1
ATOM 967 C C . ASN A 1 121 ? -9.134 3.747 5.889 1.00 77.00 121 ASN A C 1
ATOM 969 O O . ASN A 1 121 ? -8.240 3.419 5.113 1.00 77.00 121 ASN A O 1
ATOM 973 N N . LEU A 1 122 ? -10.095 4.600 5.528 1.00 77.06 122 LEU A N 1
ATOM 974 C CA . LEU A 1 122 ? -10.155 5.218 4.202 1.00 77.06 122 LEU A CA 1
ATOM 975 C C . LEU A 1 122 ? -8.933 6.100 3.931 1.00 77.06 122 LEU A C 1
ATOM 977 O O . LEU A 1 122 ? -8.344 6.013 2.853 1.00 77.06 122 LEU A O 1
ATOM 981 N N . LEU A 1 123 ? -8.519 6.908 4.910 1.00 81.19 123 LEU A N 1
ATOM 982 C CA . LEU A 1 123 ? -7.303 7.714 4.809 1.00 81.19 123 LEU A CA 1
ATOM 983 C C . LEU A 1 123 ? -6.056 6.829 4.665 1.00 81.19 123 LEU A C 1
ATOM 985 O O . LEU A 1 123 ? -5.174 7.134 3.861 1.00 81.19 123 LEU A O 1
ATOM 989 N N . SER A 1 124 ? -6.005 5.718 5.405 1.00 82.88 124 SER A N 1
ATOM 990 C CA . SER A 1 124 ? -4.922 4.738 5.313 1.00 82.88 124 SER A CA 1
ATOM 991 C C . SER A 1 124 ? -4.810 4.144 3.912 1.00 82.88 124 SER A C 1
ATOM 993 O O . SER A 1 124 ? -3.732 4.179 3.314 1.00 82.88 124 SER A O 1
ATOM 995 N N . TYR A 1 125 ? -5.922 3.675 3.341 1.00 79.75 125 TYR A N 1
ATOM 996 C CA . TYR A 1 125 ? -5.941 3.128 1.985 1.00 79.75 125 TYR A CA 1
ATOM 997 C C . TYR A 1 125 ? -5.600 4.171 0.922 1.00 79.75 125 TYR A C 1
ATOM 999 O O . TYR A 1 125 ? -4.876 3.858 -0.022 1.00 79.75 125 TYR A O 1
ATOM 1007 N N . LEU A 1 126 ? -6.053 5.416 1.085 1.00 79.88 126 LEU A N 1
ATOM 1008 C CA . LEU A 1 126 ? -5.731 6.498 0.157 1.00 79.88 126 LEU A CA 1
ATOM 1009 C C . LEU A 1 126 ? -4.226 6.788 0.129 1.00 79.88 126 LEU A C 1
ATOM 1011 O O . LEU A 1 126 ? -3.643 6.940 -0.947 1.00 79.88 126 LEU A O 1
ATOM 1015 N N . LEU A 1 127 ? -3.577 6.822 1.293 1.00 83.50 127 LEU A N 1
ATOM 1016 C CA . LEU A 1 127 ? -2.133 7.041 1.380 1.00 83.50 127 LEU A CA 1
ATOM 1017 C C . LEU A 1 127 ? -1.337 5.844 0.845 1.00 83.50 127 LEU A C 1
ATOM 1019 O O . LEU A 1 127 ? -0.430 6.038 0.039 1.00 83.50 127 LEU A O 1
ATOM 1023 N N . LYS A 1 128 ? -1.727 4.613 1.200 1.00 83.00 128 LYS A N 1
ATOM 1024 C CA . LYS A 1 128 ? -1.124 3.380 0.663 1.00 83.00 128 LYS A CA 1
ATOM 1025 C C . LYS A 1 128 ? -1.191 3.328 -0.865 1.00 83.00 128 LYS A C 1
ATOM 1027 O O . LYS A 1 128 ? -0.172 3.094 -1.512 1.00 83.00 128 LYS A O 1
ATOM 1032 N N . ALA A 1 129 ? -2.367 3.588 -1.435 1.00 77.31 129 ALA A N 1
ATOM 1033 C CA . ALA A 1 129 ? -2.579 3.545 -2.877 1.00 77.31 129 ALA A CA 1
ATOM 1034 C C . ALA A 1 129 ? -1.826 4.668 -3.601 1.00 77.31 129 ALA A C 1
ATOM 1036 O O . ALA A 1 129 ? -1.119 4.407 -4.571 1.00 77.31 129 ALA A O 1
ATOM 1037 N N . SER A 1 130 ? -1.935 5.911 -3.123 1.00 77.44 130 SER A N 1
ATOM 1038 C CA . SER A 1 130 ? -1.286 7.054 -3.776 1.00 77.44 130 SER A CA 1
ATOM 1039 C C . SER A 1 130 ? 0.238 6.930 -3.783 1.00 77.44 130 SER A C 1
ATOM 1041 O O . SER A 1 130 ? 0.853 7.112 -4.833 1.00 77.44 130 SER A O 1
ATOM 1043 N N . GLY A 1 131 ? 0.857 6.551 -2.663 1.00 78.69 131 GLY A N 1
ATOM 1044 C CA . GLY A 1 131 ? 2.306 6.373 -2.617 1.00 78.69 131 GLY A CA 1
ATOM 1045 C C . GLY A 1 131 ? 2.801 5.195 -3.454 1.00 78.69 131 GLY A C 1
ATOM 1046 O O . GLY A 1 131 ? 3.801 5.339 -4.157 1.00 78.69 131 GLY A O 1
ATOM 1047 N N . ALA A 1 132 ? 2.078 4.069 -3.466 1.00 79.44 132 ALA A N 1
ATOM 1048 C CA . ALA A 1 132 ? 2.417 2.942 -4.335 1.00 79.44 132 ALA A CA 1
ATOM 1049 C C . ALA A 1 132 ? 2.372 3.346 -5.819 1.00 79.44 132 ALA A C 1
ATOM 1051 O O . ALA A 1 132 ? 3.316 3.076 -6.560 1.00 79.44 132 ALA A O 1
ATOM 1052 N N . VAL A 1 133 ? 1.331 4.069 -6.240 1.00 74.94 133 VAL A N 1
ATOM 1053 C CA . VAL A 1 133 ? 1.186 4.542 -7.627 1.00 74.94 133 VAL A CA 1
ATOM 1054 C C . VAL A 1 133 ? 2.295 5.520 -8.016 1.00 74.94 133 VAL A C 1
ATOM 1056 O O . VAL A 1 133 ? 2.830 5.408 -9.117 1.00 74.94 133 VAL A O 1
ATOM 1059 N N . ILE A 1 134 ? 2.680 6.443 -7.130 1.00 78.75 134 ILE A N 1
ATOM 1060 C CA . ILE A 1 134 ? 3.770 7.396 -7.397 1.00 78.75 134 ILE A CA 1
ATOM 1061 C C . ILE A 1 134 ? 5.095 6.657 -7.617 1.00 78.75 134 ILE A C 1
ATOM 1063 O O . ILE A 1 134 ? 5.814 6.961 -8.568 1.00 78.75 134 ILE A O 1
ATOM 1067 N N . ILE A 1 135 ? 5.404 5.664 -6.779 1.00 81.25 135 ILE A N 1
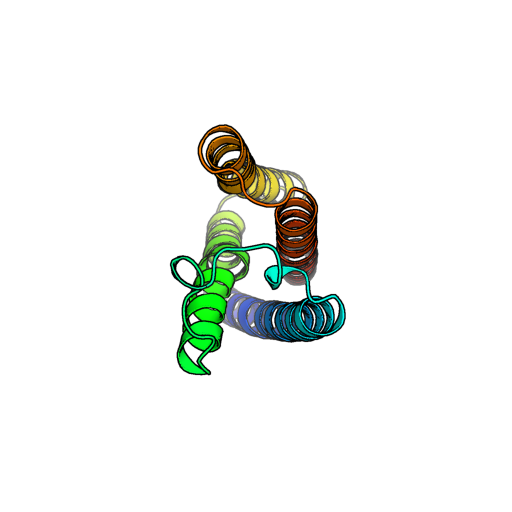ATOM 1068 C CA . ILE A 1 135 ? 6.636 4.869 -6.887 1.00 81.25 135 ILE A CA 1
ATOM 1069 C C . ILE A 1 135 ? 6.657 4.070 -8.194 1.00 81.25 135 ILE A C 1
ATOM 1071 O O . ILE A 1 135 ? 7.666 4.073 -8.902 1.00 81.25 135 ILE A O 1
ATOM 1075 N N . ILE A 1 136 ? 5.544 3.410 -8.528 1.00 75.94 136 ILE A N 1
ATOM 1076 C CA . ILE A 1 136 ? 5.414 2.634 -9.766 1.00 75.94 136 ILE A CA 1
ATOM 1077 C C . ILE A 1 136 ? 5.565 3.556 -10.980 1.00 75.94 136 ILE A C 1
ATOM 1079 O O . ILE A 1 136 ? 6.376 3.283 -11.862 1.00 75.94 136 ILE A O 1
ATOM 1083 N N . GLY A 1 137 ? 4.837 4.674 -11.002 1.00 69.12 137 GLY A N 1
ATOM 1084 C CA . GLY A 1 137 ? 4.889 5.644 -12.095 1.00 69.12 137 GLY A CA 1
ATOM 1085 C C . GLY A 1 137 ? 6.284 6.232 -12.299 1.00 69.12 137 GLY A C 1
ATOM 1086 O O . GLY A 1 137 ? 6.748 6.309 -13.432 1.00 69.12 137 GLY A O 1
ATOM 1087 N N . TYR A 1 138 ? 6.981 6.576 -11.214 1.00 74.62 138 TYR A N 1
ATOM 1088 C CA . TYR A 1 138 ? 8.342 7.105 -11.282 1.00 74.62 138 TYR A CA 1
ATOM 1089 C C . TYR A 1 138 ? 9.331 6.087 -11.866 1.00 74.62 138 TYR A C 1
ATOM 1091 O O . TYR A 1 138 ? 10.080 6.415 -12.784 1.00 74.62 138 TYR A O 1
ATOM 1099 N N . LEU A 1 139 ? 9.303 4.837 -11.393 1.00 72.94 139 LEU A N 1
ATOM 1100 C CA . LEU A 1 139 ? 10.226 3.792 -11.856 1.00 72.94 139 LEU A CA 1
ATOM 1101 C C . LEU A 1 139 ? 10.021 3.405 -13.324 1.00 72.94 139 LEU A C 1
ATOM 1103 O O . LEU A 1 139 ? 10.985 3.035 -13.980 1.00 72.94 139 LEU A O 1
ATOM 1107 N N . TYR A 1 140 ? 8.794 3.495 -13.838 1.00 66.88 140 TYR A N 1
ATOM 1108 C CA . TYR A 1 140 ? 8.500 3.249 -15.255 1.00 66.88 140 TYR A CA 1
ATOM 1109 C C . TYR A 1 140 ? 8.724 4.475 -16.159 1.00 66.88 140 TYR A C 1
ATOM 1111 O O . TYR A 1 140 ? 8.676 4.336 -17.381 1.00 66.88 140 TYR A O 1
ATOM 1119 N N . SER A 1 141 ? 8.942 5.661 -15.579 1.00 66.00 141 SER A N 1
ATOM 1120 C CA . SER A 1 141 ? 9.331 6.883 -16.306 1.00 66.00 141 SER A CA 1
ATOM 1121 C C . SER A 1 141 ? 10.848 7.063 -16.455 1.00 66.00 141 SER A C 1
ATOM 1123 O O . SER A 1 141 ? 11.284 7.959 -17.175 1.00 66.00 141 SER A O 1
ATOM 1125 N N . LEU A 1 142 ? 11.624 6.229 -15.755 1.00 63.69 142 LEU A N 1
ATOM 1126 C CA . LEU A 1 142 ? 13.088 6.152 -15.777 1.00 63.69 142 LEU A CA 1
ATOM 1127 C C . LEU A 1 142 ? 13.576 5.272 -16.933 1.00 63.69 142 LEU A C 1
ATOM 1129 O O . LEU A 1 142 ? 14.599 5.652 -17.544 1.00 63.69 142 LEU A O 1
#